Protein AF-A0A941F4S9-F1 (afdb_monomer)

Sequence (125 aa):
MKNLRSVFLLGVLAVVMSLTSCSKDEVTPQGPQVVVPEGTQEVAIGDSKELMFKINVPGGFASATIETAGGEFAVPANLEQGAVSGEITGMFVAGDEVGPGAVTLTVIDANGKSAMGTHSLEIIE

pLDDT: mean 85.1, std 18.35, range [36.09, 98.12]

Solvent-accessible surface area (backbone atoms only — not comparable to full-atom values): 7369 Å² total; per-residue (Å²): 140,89,83,90,83,92,82,80,94,81,88,81,89,77,82,86,76,76,73,82,78,75,70,72,92,66,84,68,77,63,59,35,44,50,44,53,62,84,74,75,47,80,40,35,54,74,34,72,44,81,46,57,34,43,37,43,17,76,55,12,31,57,51,74,49,79,48,63,39,51,37,50,72,49,71,87,45,70,74,57,80,54,38,43,58,53,59,41,40,29,42,36,34,38,31,95,56,71,42,73,24,36,44,34,43,37,40,30,22,66,80,73,36,66,26,65,28,69,37,52,32,39,29,38,123

Structure (mmCIF, N/CA/C/O backbone):
data_AF-A0A941F4S9-F1
#
_entry.id   AF-A0A941F4S9-F1
#
loop_
_atom_site.group_PDB
_atom_site.id
_atom_site.type_symbol
_atom_site.label_atom_id
_atom_site.label_alt_id
_atom_site.label_comp_id
_atom_site.label_asym_id
_atom_site.label_entity_id
_atom_site.label_seq_id
_atom_site.pdbx_PDB_ins_code
_atom_site.Cartn_x
_atom_site.Cartn_y
_atom_site.Cartn_z
_atom_site.occupancy
_atom_site.B_iso_or_equiv
_atom_site.auth_seq_id
_atom_site.auth_comp_id
_atom_site.auth_asym_id
_atom_site.auth_atom_id
_atom_site.pdbx_PDB_model_num
ATOM 1 N N . MET A 1 1 ? -70.225 56.464 -5.882 1.00 36.09 1 MET A N 1
ATOM 2 C CA . MET A 1 1 ? -70.306 57.240 -4.620 1.00 36.09 1 MET A CA 1
ATOM 3 C C . MET A 1 1 ? -70.296 56.204 -3.492 1.00 36.09 1 MET A C 1
ATOM 5 O O . MET A 1 1 ? -71.147 55.338 -3.547 1.00 36.09 1 MET A O 1
ATOM 9 N N . LYS A 1 2 ? -69.301 56.081 -2.598 1.00 43.56 2 LYS A N 1
ATOM 10 C CA . LYS A 1 2 ? -68.791 57.159 -1.732 1.00 43.56 2 LYS A CA 1
ATOM 11 C C . LYS A 1 2 ? -68.593 56.812 -0.248 1.00 43.56 2 LYS A C 1
ATOM 13 O O . LYS A 1 2 ? -68.767 57.756 0.506 1.00 43.56 2 LYS A O 1
ATOM 18 N N . ASN A 1 3 ? -68.294 55.584 0.220 1.00 41.34 3 ASN A N 1
ATOM 19 C CA . ASN A 1 3 ? -68.097 55.328 1.672 1.00 41.34 3 ASN A CA 1
ATOM 20 C C . ASN A 1 3 ? -67.682 53.862 1.960 1.00 41.34 3 ASN A C 1
ATOM 22 O O . ASN A 1 3 ? -68.520 52.974 1.933 1.00 41.34 3 ASN A O 1
ATOM 26 N N . LEU A 1 4 ? -66.390 53.515 2.026 1.00 51.16 4 LEU A N 1
ATOM 27 C CA . LEU A 1 4 ? -65.442 53.661 3.152 1.00 51.16 4 LEU A CA 1
ATOM 28 C C . LEU A 1 4 ? -65.779 52.778 4.367 1.00 51.16 4 LEU A C 1
ATOM 30 O O . LEU A 1 4 ? -66.672 53.123 5.134 1.00 51.16 4 LEU A O 1
ATOM 34 N N . ARG A 1 5 ? -64.964 51.735 4.601 1.00 45.16 5 ARG A N 1
ATOM 35 C CA . ARG A 1 5 ? -64.454 51.367 5.936 1.00 45.16 5 ARG A CA 1
ATOM 36 C C . ARG A 1 5 ? -63.317 50.339 5.848 1.00 45.16 5 ARG A C 1
ATOM 38 O O . ARG A 1 5 ? -63.463 49.272 5.271 1.00 45.16 5 ARG A O 1
ATOM 45 N N . SER A 1 6 ? -62.179 50.745 6.402 1.00 48.00 6 SER A N 1
ATOM 46 C CA . SER A 1 6 ? -60.931 50.004 6.585 1.00 48.00 6 SER A CA 1
ATOM 47 C C . SER A 1 6 ? -61.104 48.852 7.582 1.00 48.00 6 SER A C 1
ATOM 49 O O . SER A 1 6 ? -61.630 49.096 8.666 1.00 48.00 6 SER A O 1
ATOM 51 N N . VAL A 1 7 ? -60.635 47.645 7.242 1.00 56.56 7 VAL A N 1
ATOM 52 C CA . VAL A 1 7 ? -60.311 46.553 8.186 1.00 56.56 7 VAL A CA 1
ATOM 53 C C . VAL A 1 7 ? -59.111 45.801 7.588 1.00 56.56 7 VAL A C 1
ATOM 55 O O . VAL A 1 7 ? -59.240 45.128 6.574 1.00 56.56 7 VAL A O 1
ATOM 58 N N . PHE A 1 8 ? -57.893 46.206 7.938 1.00 47.16 8 PHE A N 1
ATOM 59 C CA . PHE A 1 8 ? -57.050 45.616 8.987 1.00 47.16 8 PHE A CA 1
ATOM 60 C C . PHE A 1 8 ? -56.373 44.302 8.557 1.00 47.16 8 PHE A C 1
ATOM 62 O O . PHE A 1 8 ? -56.901 43.206 8.715 1.00 47.16 8 PHE A O 1
ATOM 69 N N . LEU A 1 9 ? -55.162 44.476 8.015 1.00 53.09 9 LEU A N 1
ATOM 70 C CA . LEU A 1 9 ? -54.073 43.501 7.965 1.00 53.09 9 LEU A CA 1
ATOM 71 C C . LEU A 1 9 ? -53.853 42.924 9.380 1.00 53.09 9 LEU A C 1
ATOM 73 O O . LEU A 1 9 ? -53.407 43.665 10.256 1.00 53.09 9 LEU A O 1
ATOM 77 N N . LEU A 1 10 ? -54.138 41.637 9.620 1.00 46.38 10 LEU A N 1
ATOM 78 C CA . LEU A 1 10 ? -53.614 40.921 10.791 1.00 46.38 10 LEU A CA 1
ATOM 79 C C . LEU A 1 10 ? -53.740 39.394 10.674 1.00 46.38 10 LEU A C 1
ATOM 81 O O . LEU A 1 10 ? -54.825 38.871 10.439 1.00 46.38 10 LEU A O 1
ATOM 85 N N . GLY A 1 11 ? -52.633 38.706 10.967 1.00 50.41 11 GLY A N 1
ATOM 86 C CA . GLY A 1 11 ? -52.579 37.287 11.328 1.00 50.41 11 GLY A CA 1
ATOM 87 C C . GLY A 1 11 ? -51.698 36.471 10.374 1.00 50.41 11 GLY A C 1
ATOM 88 O O . GLY A 1 11 ? -51.949 36.463 9.183 1.00 50.41 11 GLY A O 1
ATOM 89 N N . VAL A 1 12 ? -50.658 35.747 10.786 1.00 51.59 12 VAL A N 1
ATOM 90 C CA . VAL A 1 12 ? -50.276 35.276 12.118 1.00 51.59 12 VAL A CA 1
ATOM 91 C C . VAL A 1 12 ? -48.768 34.981 12.123 1.00 51.59 12 VAL A C 1
ATOM 93 O O . VAL A 1 12 ? -48.206 34.427 11.185 1.00 51.59 12 VAL A O 1
ATOM 96 N N . LEU A 1 13 ? -48.158 35.387 13.230 1.00 54.06 13 LEU A N 1
ATOM 97 C CA . LEU A 1 13 ? -46.839 35.075 13.766 1.00 54.06 13 LEU A CA 1
ATOM 98 C C . LEU A 1 13 ? -46.612 33.562 13.949 1.00 54.06 13 LEU A C 1
ATOM 100 O O . LEU A 1 13 ? -47.415 32.928 14.625 1.00 54.06 13 LEU A O 1
ATOM 104 N N . ALA A 1 14 ? -45.480 33.015 13.489 1.00 54.53 14 ALA A N 1
ATOM 105 C CA . ALA A 1 14 ? -44.905 31.793 14.070 1.00 54.53 14 ALA A CA 1
ATOM 106 C C . ALA A 1 14 ? -43.409 31.626 13.733 1.00 54.53 14 ALA A C 1
ATOM 108 O O . ALA A 1 14 ? -43.033 31.074 12.707 1.00 54.53 14 ALA A O 1
ATOM 109 N N . VAL A 1 15 ? -42.574 32.140 14.639 1.00 59.34 15 VAL A N 1
ATOM 110 C CA . VAL A 1 15 ? -41.400 31.460 15.214 1.00 59.34 15 VAL A CA 1
ATOM 111 C C . VAL A 1 15 ? -40.515 30.668 14.236 1.00 59.34 15 VAL A C 1
ATOM 113 O O . VAL A 1 15 ? -40.664 29.462 14.061 1.00 59.34 15 VAL A O 1
ATOM 116 N N . VAL A 1 16 ? -39.482 31.330 13.710 1.00 57.16 16 VAL A N 1
ATOM 117 C CA . VAL A 1 16 ? -38.282 30.642 13.216 1.00 57.16 16 VAL A CA 1
ATOM 118 C C . VAL A 1 16 ? -37.415 30.324 14.435 1.00 57.16 16 VAL A C 1
ATOM 120 O O . VAL A 1 16 ? -36.523 31.080 14.806 1.00 57.16 16 VAL A O 1
ATOM 123 N N . MET A 1 17 ? -37.719 29.212 15.108 1.00 58.72 17 MET A N 1
ATOM 124 C CA . MET A 1 17 ? -36.742 28.518 15.946 1.00 58.72 17 MET A CA 1
ATOM 125 C C . MET A 1 17 ? -35.759 27.846 14.991 1.00 58.72 17 MET A C 1
ATOM 127 O O . MET A 1 17 ? -35.928 26.693 14.602 1.00 58.72 17 MET A O 1
ATOM 131 N N . SER A 1 18 ? -34.735 28.587 14.574 1.00 52.28 18 SER A N 1
ATOM 132 C CA . SER A 1 18 ? -33.517 27.979 14.058 1.00 52.28 18 SER A CA 1
ATOM 133 C C . SER A 1 18 ? -32.891 27.205 15.212 1.00 52.28 18 SER A C 1
ATOM 135 O O . SER A 1 18 ? -32.218 27.772 16.073 1.00 52.28 18 SER A O 1
ATOM 137 N N . LEU A 1 19 ? -33.213 25.913 15.255 1.00 49.50 19 LEU A N 1
ATOM 138 C CA . LEU A 1 19 ? -32.568 24.906 16.077 1.00 49.50 19 LEU A CA 1
ATOM 139 C C . LEU A 1 19 ? -31.059 25.077 15.911 1.00 49.50 19 LEU A C 1
ATOM 141 O O . LEU A 1 19 ? -30.501 24.822 14.844 1.00 49.50 19 LEU A O 1
ATOM 145 N N . THR A 1 20 ? -30.405 25.530 16.974 1.00 58.12 20 THR A N 1
ATOM 146 C CA . THR A 1 20 ? -28.965 25.409 17.161 1.00 58.12 20 THR A CA 1
ATOM 147 C C . THR A 1 20 ? -28.629 23.922 17.219 1.00 58.12 20 THR A C 1
ATOM 149 O O . THR A 1 20 ? -28.514 23.338 18.292 1.00 58.12 20 THR A O 1
ATOM 152 N N . SER A 1 21 ? -28.512 23.294 16.052 1.00 51.06 21 SER A N 1
ATOM 153 C CA . SER A 1 21 ? -27.902 21.981 15.880 1.00 51.06 21 SER A CA 1
ATOM 154 C C . SER A 1 21 ? -26.400 22.163 15.668 1.00 51.06 21 SER A C 1
ATOM 156 O O . SER A 1 21 ? -25.851 21.752 14.653 1.00 51.06 21 SER A O 1
ATOM 158 N N . CYS A 1 22 ? -25.729 22.793 16.633 1.00 59.19 22 CYS A N 1
ATOM 159 C CA . CYS A 1 22 ? -24.346 22.424 16.906 1.00 59.19 22 CYS A CA 1
ATOM 160 C C . CYS A 1 22 ? -24.444 21.257 17.877 1.00 59.19 22 CYS A C 1
ATOM 162 O O . CYS A 1 22 ? -24.534 21.436 19.094 1.00 59.19 22 CYS A O 1
ATOM 164 N N . SER A 1 23 ? -24.572 20.064 17.297 1.00 55.81 23 SER A N 1
ATOM 165 C CA . SER A 1 23 ? -24.472 18.818 18.035 1.00 55.81 23 SER A CA 1
ATOM 166 C C . SER A 1 23 ? -23.164 18.839 18.809 1.00 55.81 23 SER A C 1
ATOM 168 O O . SER A 1 23 ? -22.136 19.284 18.301 1.00 55.81 23 SER A O 1
ATOM 170 N N . LYS A 1 24 ? -23.285 18.439 20.072 1.00 51.47 24 LYS A N 1
ATOM 171 C CA . LYS A 1 24 ? -22.228 18.314 21.069 1.00 51.47 24 LYS A CA 1
ATOM 172 C C . LYS A 1 24 ? -20.941 17.795 20.432 1.00 51.47 24 LYS A C 1
ATOM 174 O O . LYS A 1 24 ? -21.024 16.932 19.569 1.00 51.47 24 LYS A O 1
ATOM 179 N N . ASP A 1 25 ? -19.797 18.292 20.895 1.00 55.03 25 ASP A N 1
ATOM 180 C CA . ASP A 1 25 ? -18.475 17.746 20.589 1.00 55.03 25 ASP A CA 1
ATOM 181 C C . ASP A 1 25 ? -18.430 16.259 20.965 1.00 55.03 25 ASP A C 1
ATOM 183 O O . ASP A 1 25 ? -18.063 15.869 22.075 1.00 55.03 25 ASP A O 1
ATOM 187 N N . GLU A 1 26 ? -18.889 15.409 20.054 1.00 59.38 26 GLU A N 1
ATOM 188 C CA . GLU A 1 26 ? -18.729 13.977 20.152 1.00 59.38 26 GLU A CA 1
ATOM 189 C C . GLU A 1 26 ? -17.256 13.730 19.863 1.00 59.38 26 GLU A C 1
ATOM 191 O O . GLU A 1 26 ? -16.745 14.096 18.801 1.00 59.38 26 GLU A O 1
ATOM 196 N N . VAL A 1 27 ? -16.553 13.143 20.828 1.00 57.56 27 VAL A N 1
ATOM 197 C CA . VAL A 1 27 ? -15.224 12.576 20.607 1.00 57.56 27 VAL A CA 1
ATOM 198 C C . VAL A 1 27 ? -15.369 11.461 19.578 1.00 57.56 27 VAL A C 1
ATOM 200 O O . VAL A 1 27 ? -15.534 10.290 19.909 1.00 57.56 27 VAL A O 1
ATOM 203 N N . THR A 1 28 ? -15.386 11.836 18.300 1.00 64.94 28 THR A N 1
ATOM 204 C CA . THR A 1 28 ? -15.389 10.865 17.219 1.00 64.94 28 THR A CA 1
ATOM 205 C C . THR A 1 28 ? -14.095 10.060 17.349 1.00 64.94 28 THR A C 1
ATOM 207 O O . THR A 1 28 ? -13.025 10.659 17.492 1.00 64.94 28 THR A O 1
ATOM 210 N N . PRO A 1 29 ? -14.158 8.714 17.345 1.00 70.56 29 PRO A N 1
ATOM 211 C CA . PRO A 1 29 ? -12.957 7.895 17.471 1.00 70.56 29 PRO A CA 1
ATOM 212 C C . PRO A 1 29 ? -11.941 8.312 16.406 1.00 70.56 29 PRO A C 1
ATOM 214 O O . PRO A 1 29 ? -12.332 8.555 15.264 1.00 70.56 29 PRO A O 1
ATOM 217 N N . GLN A 1 30 ? -10.661 8.431 16.737 1.00 88.12 30 GLN A N 1
ATOM 218 C CA . GLN A 1 30 ? -9.662 8.777 15.727 1.00 88.12 30 GLN A CA 1
ATOM 219 C C . GLN A 1 30 ? -9.660 7.709 14.619 1.00 88.12 30 GLN A C 1
ATOM 221 O O . GLN A 1 30 ? -9.646 6.516 14.914 1.00 88.12 30 GLN A O 1
ATOM 226 N N . GLY A 1 31 ? -9.737 8.142 13.357 1.00 92.81 31 GLY A N 1
ATOM 227 C CA . GLY A 1 31 ? -9.671 7.237 12.208 1.00 92.81 31 GLY A CA 1
ATOM 228 C C . GLY A 1 31 ? -8.263 6.671 11.993 1.00 92.81 31 GLY A C 1
ATOM 229 O O . GLY A 1 31 ? -7.320 7.087 12.676 1.00 92.81 31 GLY A O 1
ATOM 230 N N . PRO A 1 32 ? -8.106 5.741 11.041 1.00 97.06 32 PRO A N 1
ATOM 231 C CA . PRO A 1 32 ? -6.801 5.196 10.702 1.00 97.06 32 PRO A CA 1
ATOM 232 C C . PRO A 1 32 ? -5.849 6.268 10.153 1.00 97.06 32 PRO A C 1
ATOM 234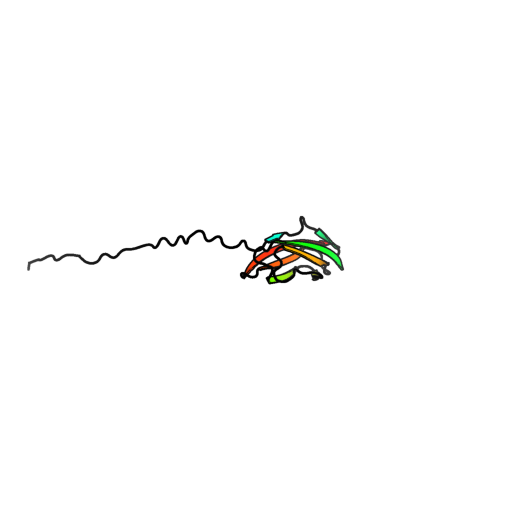 O O . PRO A 1 32 ? -6.255 7.347 9.723 1.00 97.06 32 PRO A O 1
ATOM 237 N N . GLN A 1 33 ? -4.562 5.950 10.163 1.00 97.44 33 GLN A N 1
ATOM 238 C CA . GLN A 1 33 ? -3.476 6.732 9.592 1.00 97.44 33 GLN A CA 1
ATOM 239 C C . GLN A 1 33 ? -2.509 5.784 8.890 1.00 97.44 33 GLN A C 1
ATOM 241 O O . GLN A 1 33 ? -2.157 4.733 9.432 1.00 97.44 33 GLN A O 1
ATOM 246 N N . VAL A 1 34 ? -2.075 6.184 7.698 1.00 97.38 34 VAL A N 1
ATOM 247 C CA . VAL A 1 34 ? -1.081 5.475 6.892 1.00 97.38 34 VAL A CA 1
ATOM 248 C C . VAL A 1 34 ? 0.119 6.397 6.738 1.00 97.38 34 VAL A C 1
ATOM 250 O O . VAL A 1 34 ? -0.004 7.490 6.190 1.00 97.38 34 VAL A O 1
ATOM 253 N N . VAL A 1 35 ? 1.273 5.967 7.233 1.00 97.19 35 VAL A N 1
ATOM 254 C CA . VAL A 1 35 ? 2.549 6.653 7.028 1.00 97.19 35 VAL A CA 1
ATOM 255 C C . VAL A 1 35 ? 3.306 5.899 5.944 1.00 97.19 35 VAL A C 1
ATOM 257 O O . VAL A 1 35 ? 3.613 4.714 6.099 1.00 97.19 35 VAL A O 1
ATOM 260 N N . VAL A 1 36 ? 3.564 6.590 4.839 1.00 95.50 36 VAL A N 1
ATOM 261 C CA . VAL A 1 36 ? 4.299 6.066 3.683 1.00 95.50 36 VAL A CA 1
ATOM 262 C C . VAL A 1 36 ? 5.814 6.196 3.900 1.00 95.50 36 VAL A C 1
ATOM 264 O O . VAL A 1 36 ? 6.230 7.022 4.719 1.00 95.50 36 VAL A O 1
ATOM 267 N N . PRO A 1 37 ? 6.649 5.410 3.196 1.00 92.50 37 PRO A N 1
ATOM 268 C CA . PRO A 1 37 ? 8.092 5.629 3.189 1.00 92.50 37 PRO A CA 1
ATOM 269 C C . PRO A 1 37 ? 8.452 7.062 2.763 1.00 92.50 37 PRO A C 1
ATOM 271 O O . PRO A 1 37 ? 7.747 7.690 1.976 1.00 92.50 37 PRO A O 1
ATOM 274 N N . GLU A 1 38 ? 9.560 7.593 3.275 1.00 89.44 38 GLU A N 1
ATOM 275 C CA . GLU A 1 38 ? 10.016 8.932 2.894 1.00 89.44 38 GLU A CA 1
ATOM 276 C C . GLU A 1 38 ? 10.762 8.925 1.553 1.00 89.44 38 GLU A C 1
ATOM 278 O O . GLU A 1 38 ? 11.485 7.983 1.223 1.00 89.44 38 GLU A O 1
ATOM 283 N N . GLY A 1 39 ? 10.630 10.029 0.814 1.00 89.06 39 GLY A N 1
ATOM 284 C CA . GLY A 1 39 ? 11.343 10.266 -0.440 1.00 89.06 39 GLY A CA 1
ATOM 285 C C . GLY A 1 39 ? 10.771 9.516 -1.644 1.00 89.06 39 GLY A C 1
ATOM 286 O O . GLY A 1 39 ? 9.841 8.726 -1.536 1.00 89.06 39 GLY A O 1
ATOM 287 N N . THR A 1 40 ? 11.341 9.779 -2.815 1.00 88.69 40 THR A N 1
ATOM 288 C CA . THR A 1 40 ? 11.051 9.022 -4.039 1.00 88.69 40 THR A CA 1
ATOM 289 C C . THR A 1 40 ? 12.169 8.013 -4.240 1.00 88.69 40 THR A C 1
ATOM 291 O O . THR A 1 40 ? 13.342 8.346 -4.073 1.00 88.69 40 THR A O 1
ATOM 294 N N . GLN A 1 41 ? 11.804 6.770 -4.546 1.00 91.25 41 GLN A N 1
ATOM 295 C CA . GLN A 1 41 ? 12.762 5.687 -4.739 1.00 91.25 41 GLN A CA 1
ATOM 296 C C . GLN A 1 41 ? 12.839 5.310 -6.211 1.00 91.25 41 GLN A C 1
ATOM 298 O O . GLN A 1 41 ? 11.809 5.174 -6.866 1.00 91.25 41 GLN A O 1
ATOM 303 N N . GLU A 1 42 ? 14.057 5.092 -6.689 1.00 96.06 42 GLU A N 1
ATOM 304 C CA . GLU A 1 42 ? 14.308 4.561 -8.024 1.00 96.06 42 GLU A CA 1
ATOM 305 C C . GLU A 1 42 ? 14.339 3.027 -7.998 1.00 96.06 42 GLU A C 1
ATOM 307 O O . GLU A 1 42 ? 14.872 2.399 -7.063 1.00 96.06 42 GLU A O 1
ATOM 312 N N . VAL A 1 43 ? 13.763 2.423 -9.032 1.00 97.19 43 VAL A N 1
ATOM 313 C CA . VAL A 1 43 ? 13.754 0.979 -9.275 1.00 97.19 43 VAL A CA 1
ATOM 314 C C . VAL A 1 43 ? 13.993 0.725 -10.763 1.00 97.19 43 VAL A C 1
ATOM 316 O O . VAL A 1 43 ? 13.340 1.334 -11.603 1.00 97.19 43 VAL A O 1
ATOM 319 N N . ALA A 1 44 ? 14.961 -0.126 -11.094 1.00 97.75 44 ALA A N 1
ATOM 320 C CA . ALA A 1 44 ? 15.233 -0.473 -12.486 1.00 97.75 44 ALA A CA 1
ATOM 321 C C . ALA A 1 44 ? 14.154 -1.418 -13.036 1.00 97.75 44 ALA A C 1
ATOM 323 O O . ALA A 1 44 ? 13.490 -2.125 -12.271 1.00 97.75 44 ALA A O 1
ATOM 324 N N . ILE A 1 45 ? 13.981 -1.449 -14.356 1.00 97.25 45 ILE A N 1
ATOM 325 C CA . ILE A 1 45 ? 13.081 -2.397 -15.025 1.00 97.25 45 ILE A CA 1
ATOM 326 C C . ILE A 1 45 ? 13.416 -3.839 -14.610 1.00 97.25 45 ILE A C 1
ATOM 328 O O . ILE A 1 45 ? 14.571 -4.263 -14.632 1.00 97.25 45 ILE A O 1
ATOM 332 N N . GLY A 1 46 ? 12.388 -4.604 -14.230 1.00 91.69 46 GLY A N 1
ATOM 333 C CA . GLY A 1 46 ? 12.522 -5.996 -13.789 1.00 91.69 46 GLY A CA 1
ATOM 334 C C . GLY A 1 46 ? 13.095 -6.185 -12.378 1.00 91.69 46 GLY A C 1
ATOM 335 O O . GLY A 1 46 ? 13.059 -7.305 -11.860 1.00 91.69 46 GLY A O 1
ATOM 336 N N . ASP A 1 47 ? 13.569 -5.117 -11.731 1.00 96.81 47 ASP A N 1
ATOM 337 C CA . ASP A 1 47 ? 14.003 -5.142 -10.337 1.00 96.81 47 ASP A CA 1
ATOM 338 C C . ASP A 1 47 ? 12.826 -4.953 -9.372 1.00 96.81 47 ASP A C 1
ATOM 340 O O . ASP A 1 47 ? 11.695 -4.610 -9.737 1.00 96.81 47 ASP A O 1
ATOM 344 N N . SER A 1 48 ? 13.107 -5.186 -8.087 1.00 95.50 48 SER A N 1
ATOM 345 C CA . SER A 1 48 ? 12.130 -5.019 -7.018 1.00 95.50 48 SER A CA 1
ATOM 346 C C . SER A 1 48 ? 12.620 -4.115 -5.894 1.00 95.50 48 SER A C 1
ATOM 348 O O . SER A 1 48 ? 13.818 -3.996 -5.623 1.00 95.50 48 SER A O 1
ATOM 350 N N . LYS A 1 49 ? 11.670 -3.472 -5.215 1.00 95.50 49 LYS A N 1
ATOM 351 C CA . LYS A 1 49 ? 11.906 -2.638 -4.039 1.00 95.50 49 LYS A CA 1
ATOM 352 C C . LYS A 1 49 ? 10.953 -3.019 -2.918 1.00 95.50 49 LYS A C 1
ATOM 354 O O . LYS A 1 49 ? 9.746 -3.106 -3.127 1.00 95.50 49 LYS A O 1
ATOM 359 N N . GLU A 1 50 ? 11.498 -3.208 -1.723 1.00 94.25 50 GLU A N 1
ATOM 360 C CA . GLU A 1 50 ? 10.682 -3.369 -0.524 1.00 94.25 50 GLU A CA 1
ATOM 361 C C . GLU A 1 50 ? 10.120 -2.011 -0.090 1.00 94.25 50 GLU A C 1
ATOM 363 O O . GLU A 1 50 ? 10.860 -1.034 0.049 1.00 94.25 50 GLU A O 1
ATOM 368 N N . LEU A 1 51 ? 8.810 -1.952 0.133 1.00 94.50 51 LEU A N 1
ATOM 369 C CA . LEU A 1 51 ? 8.122 -0.797 0.698 1.00 94.50 51 LEU A CA 1
ATOM 370 C C . LEU A 1 51 ? 7.464 -1.195 2.015 1.00 94.50 51 LEU A C 1
ATOM 372 O O . LEU A 1 51 ? 6.857 -2.260 2.124 1.00 94.50 51 LEU A O 1
ATOM 376 N N . MET A 1 52 ? 7.549 -0.298 2.994 1.00 94.31 52 MET A N 1
ATOM 377 C CA . MET A 1 52 ? 6.989 -0.475 4.329 1.00 94.31 52 MET A CA 1
ATOM 378 C C . MET A 1 52 ? 6.048 0.681 4.654 1.00 94.31 52 MET A C 1
ATOM 380 O O . MET A 1 52 ? 6.463 1.838 4.713 1.00 94.31 52 MET A O 1
ATOM 384 N N . PHE A 1 53 ? 4.789 0.359 4.921 1.00 95.62 53 PHE A N 1
ATOM 385 C CA . PHE A 1 53 ? 3.775 1.315 5.346 1.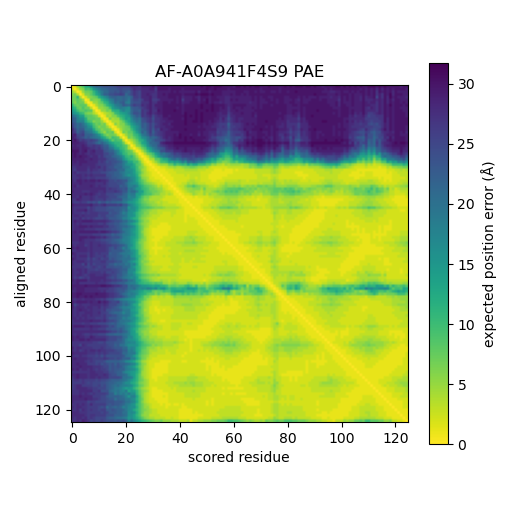00 95.62 53 PHE A CA 1
ATOM 386 C C . PHE A 1 53 ? 3.487 1.118 6.829 1.00 95.62 53 PHE A C 1
ATOM 388 O O . PHE A 1 53 ? 3.103 0.025 7.247 1.00 95.62 53 PHE A O 1
ATOM 395 N N . LYS A 1 54 ? 3.633 2.176 7.630 1.00 96.44 54 LYS A N 1
ATOM 396 C CA . LYS A 1 54 ? 3.293 2.128 9.058 1.00 96.44 54 LYS A CA 1
ATOM 397 C C . LYS A 1 54 ? 1.846 2.535 9.252 1.00 96.44 54 LYS A C 1
ATOM 399 O O . LYS A 1 54 ? 1.428 3.600 8.797 1.00 96.44 54 LYS A O 1
ATOM 404 N N . ILE A 1 55 ? 1.091 1.695 9.946 1.00 97.00 55 ILE A N 1
ATOM 405 C CA . ILE A 1 55 ? -0.348 1.845 10.121 1.00 97.00 55 ILE A CA 1
ATOM 406 C C . ILE A 1 55 ? -0.648 2.087 11.594 1.00 97.00 55 ILE A C 1
ATOM 408 O O . ILE A 1 55 ? -0.232 1.321 12.464 1.00 97.00 55 ILE A O 1
ATOM 412 N N . ASN A 1 56 ? -1.407 3.143 11.872 1.00 97.00 56 ASN A N 1
ATOM 413 C CA . ASN A 1 56 ? -2.041 3.364 13.165 1.00 97.00 56 ASN A CA 1
ATOM 414 C C . ASN A 1 56 ? -3.551 3.374 12.948 1.00 97.00 56 ASN A C 1
ATOM 416 O O . ASN A 1 56 ? -4.063 4.196 12.197 1.00 97.00 56 ASN A O 1
ATOM 420 N N . VAL A 1 57 ? -4.269 2.454 13.574 1.00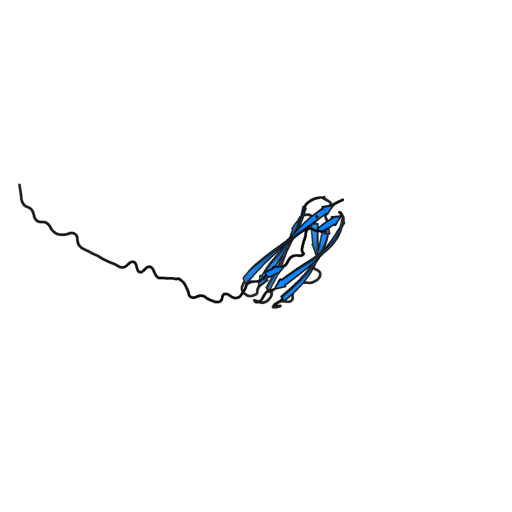 96.56 57 VAL A N 1
ATOM 421 C CA . VAL A 1 57 ? -5.704 2.254 13.374 1.00 96.56 57 VAL A CA 1
ATOM 422 C C . VAL A 1 57 ? -6.376 2.041 14.733 1.00 96.56 57 VAL A C 1
ATOM 424 O O . VAL A 1 57 ? -6.708 0.920 15.107 1.00 96.56 57 VAL A O 1
ATOM 427 N N . PRO A 1 58 ? -6.605 3.120 15.508 1.00 95.31 58 PRO A N 1
ATOM 428 C CA . PRO A 1 58 ? -7.142 3.017 16.868 1.00 95.31 58 PRO A CA 1
ATOM 429 C C . PRO A 1 58 ? -8.490 2.286 16.953 1.00 95.31 58 PRO A C 1
ATOM 431 O O . PRO A 1 58 ? -8.802 1.682 17.976 1.00 95.31 58 PRO A O 1
ATOM 434 N N . GLY A 1 59 ? -9.278 2.322 15.872 1.00 94.00 59 GLY A N 1
ATOM 435 C CA . GLY A 1 59 ? -10.540 1.597 15.733 1.00 94.00 59 GLY A CA 1
ATOM 436 C C . GLY A 1 59 ? -10.417 0.090 15.472 1.00 94.00 59 GLY A C 1
ATOM 437 O O . GLY A 1 59 ? -11.446 -0.571 15.381 1.00 94.00 59 GLY A O 1
ATOM 438 N N . GLY A 1 60 ? -9.200 -0.449 15.349 1.00 95.81 60 GLY A N 1
ATOM 439 C CA . GLY A 1 60 ? -8.922 -1.836 14.974 1.00 95.81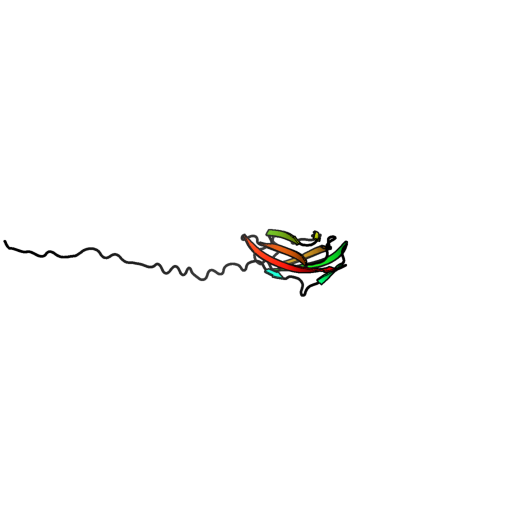 60 GLY A CA 1
ATOM 440 C C . GLY A 1 60 ? -8.979 -2.059 13.459 1.00 95.81 60 GLY A C 1
ATOM 441 O O . GLY A 1 60 ? -9.902 -1.607 12.786 1.00 95.81 60 GLY A O 1
ATOM 442 N N . PHE A 1 61 ? -7.983 -2.751 12.911 1.00 96.62 61 PHE A N 1
ATOM 443 C CA . PHE A 1 61 ? -7.856 -3.033 11.483 1.00 96.62 61 PHE A CA 1
ATOM 444 C C . PHE A 1 61 ? -9.034 -3.867 10.963 1.00 96.62 61 PHE A C 1
ATOM 446 O O . PHE A 1 61 ? -9.345 -4.921 11.526 1.00 96.62 61 PHE A O 1
ATOM 453 N N . ALA A 1 62 ? -9.677 -3.414 9.881 1.00 96.19 62 ALA A N 1
ATOM 454 C CA . ALA A 1 62 ? -10.721 -4.177 9.205 1.00 96.19 62 ALA A CA 1
ATOM 455 C C . ALA A 1 62 ? -10.267 -4.770 7.875 1.00 96.19 62 ALA A C 1
ATOM 457 O O . ALA A 1 62 ? -10.473 -5.956 7.634 1.00 96.19 62 ALA A O 1
ATOM 458 N N . SER A 1 63 ? -9.692 -3.943 7.003 1.00 95.44 63 SER A N 1
ATOM 459 C CA . SER A 1 63 ? -9.192 -4.381 5.701 1.00 95.44 63 SER A CA 1
ATOM 460 C C . SER A 1 63 ? -8.166 -3.404 5.137 1.00 95.44 63 SER A C 1
ATOM 462 O O . SER A 1 63 ? -8.084 -2.247 5.561 1.00 95.44 63 SER A O 1
ATOM 464 N N . ALA A 1 64 ? -7.406 -3.881 4.154 1.00 95.44 64 ALA A N 1
ATOM 465 C CA . ALA A 1 64 ? -6.528 -3.071 3.327 1.00 95.44 64 ALA A CA 1
ATOM 466 C C . ALA A 1 64 ? -6.762 -3.393 1.851 1.00 95.44 64 ALA A C 1
ATOM 468 O O . ALA A 1 64 ? -7.009 -4.546 1.494 1.00 95.44 64 ALA A O 1
ATOM 469 N N . THR A 1 65 ? -6.651 -2.379 1.002 1.00 94.50 65 THR A N 1
ATOM 470 C CA . THR A 1 65 ? -6.648 -2.519 -0.459 1.00 94.50 65 THR A CA 1
ATOM 471 C C . THR A 1 65 ? -5.420 -1.825 -1.022 1.00 94.50 65 THR A C 1
ATOM 473 O O . THR A 1 65 ? -4.972 -0.815 -0.470 1.00 94.50 65 THR A O 1
ATOM 476 N N . ILE A 1 66 ? -4.860 -2.398 -2.087 1.00 95.12 66 ILE A N 1
ATOM 477 C CA . ILE A 1 66 ? -3.671 -1.874 -2.754 1.00 95.12 66 ILE A CA 1
ATOM 478 C C . ILE A 1 66 ? -3.979 -1.631 -4.219 1.00 95.12 66 ILE A C 1
ATOM 480 O O . ILE A 1 66 ? -4.544 -2.490 -4.894 1.00 95.12 66 ILE A O 1
ATOM 484 N N . GLU A 1 67 ? -3.557 -0.466 -4.685 1.00 95.94 67 GLU A N 1
ATOM 485 C CA . GLU A 1 67 ? -3.558 -0.075 -6.086 1.00 95.94 67 GLU A CA 1
ATOM 486 C C . GLU A 1 67 ? -2.131 0.287 -6.491 1.00 95.94 67 GLU A C 1
ATOM 488 O O . GLU A 1 67 ? -1.399 0.918 -5.723 1.00 95.94 67 GLU A O 1
ATOM 493 N N . THR A 1 68 ? -1.724 -0.115 -7.692 1.00 96.94 68 THR A N 1
ATOM 494 C CA . THR A 1 68 ? -0.372 0.126 -8.203 1.00 96.94 68 THR A CA 1
ATOM 495 C C . THR A 1 68 ? -0.398 0.789 -9.570 1.00 96.94 68 THR A C 1
ATOM 497 O O . THR A 1 68 ? -1.353 0.647 -10.334 1.00 96.94 68 THR A O 1
ATOM 500 N N . ALA A 1 69 ? 0.673 1.514 -9.880 1.00 97.12 69 ALA A N 1
ATOM 501 C CA . ALA A 1 69 ? 0.951 2.063 -11.200 1.00 97.12 69 ALA A CA 1
ATOM 502 C C . ALA A 1 69 ? 2.415 1.791 -11.572 1.00 97.12 69 ALA A C 1
ATOM 504 O O . ALA A 1 69 ? 3.280 1.788 -10.694 1.00 97.12 69 ALA A O 1
ATOM 505 N N . GLY A 1 70 ? 2.683 1.545 -12.858 1.00 95.62 70 GLY A N 1
ATOM 506 C CA . GLY A 1 70 ? 4.030 1.261 -13.378 1.00 95.62 70 GLY A CA 1
ATOM 507 C C . GLY A 1 70 ? 4.600 -0.115 -12.997 1.00 95.62 70 GLY A C 1
ATOM 508 O O . GLY A 1 70 ? 5.696 -0.467 -13.412 1.00 95.62 70 GLY A O 1
ATOM 509 N N . GLY A 1 71 ? 3.876 -0.924 -12.224 1.00 95.50 71 GLY A N 1
ATOM 510 C CA . GLY A 1 71 ? 4.346 -2.233 -11.782 1.00 95.50 71 GLY A CA 1
ATOM 511 C C . GLY A 1 71 ? 3.328 -2.967 -10.919 1.00 95.50 71 GLY A C 1
ATOM 512 O O . GLY A 1 71 ? 2.167 -2.557 -10.798 1.00 95.50 71 GLY A O 1
ATOM 513 N N . GLU A 1 72 ? 3.783 -4.045 -10.293 1.00 95.69 72 GLU A N 1
ATOM 514 C CA . GLU A 1 72 ? 2.982 -4.892 -9.409 1.00 95.69 72 GLU A CA 1
ATOM 515 C C . GLU A 1 72 ? 3.485 -4.798 -7.966 1.00 95.69 72 GLU A C 1
ATOM 517 O O . GLU A 1 72 ? 4.677 -4.624 -7.719 1.00 95.69 72 GLU A O 1
ATOM 522 N N . PHE A 1 73 ? 2.583 -4.926 -6.991 1.00 94.38 73 PHE A N 1
ATOM 523 C CA . PHE A 1 73 ? 2.943 -4.946 -5.574 1.00 94.38 73 PHE A CA 1
ATOM 524 C C . PHE A 1 73 ? 2.386 -6.194 -4.905 1.00 94.38 73 PHE A C 1
ATOM 526 O O . PHE A 1 73 ? 1.172 -6.382 -4.812 1.00 94.38 73 PHE A O 1
ATOM 533 N N . ALA A 1 74 ? 3.285 -7.040 -4.412 1.00 90.19 74 ALA A N 1
ATOM 534 C CA . ALA A 1 74 ? 2.928 -8.233 -3.662 1.00 90.19 74 ALA A CA 1
ATOM 535 C C . ALA A 1 74 ? 3.011 -7.954 -2.157 1.00 90.19 74 ALA A C 1
ATOM 537 O O . ALA A 1 74 ? 4.021 -7.443 -1.670 1.00 90.19 74 ALA A O 1
ATOM 538 N N . VA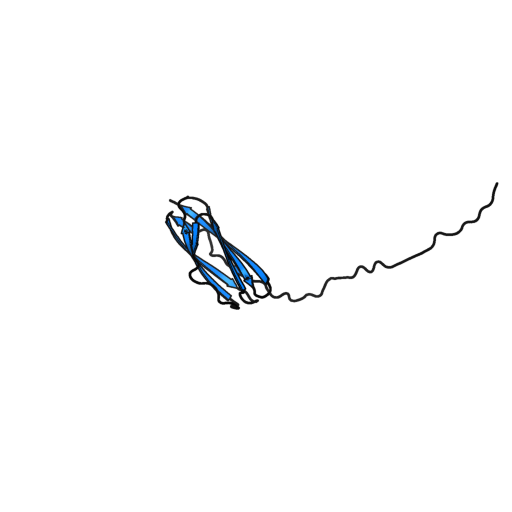L A 1 75 ? 1.967 -8.337 -1.413 1.00 83.12 75 VAL A N 1
ATOM 539 C CA . VAL A 1 75 ? 1.904 -8.203 0.052 1.00 83.12 75 VAL A CA 1
ATOM 540 C C . VAL A 1 75 ? 2.130 -9.567 0.705 1.00 83.12 75 VAL A C 1
ATOM 542 O O . VAL A 1 75 ? 1.184 -10.346 0.828 1.00 83.12 75 VAL A O 1
ATOM 545 N N . PRO A 1 76 ? 3.357 -9.891 1.135 1.00 66.19 76 PRO A N 1
ATOM 546 C C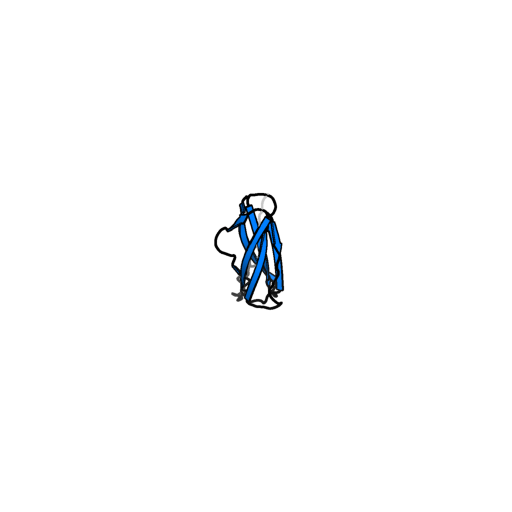A . PRO A 1 76 ? 3.642 -11.122 1.860 1.00 66.19 76 PRO A CA 1
ATOM 547 C C . PRO A 1 76 ? 3.099 -11.108 3.298 1.00 66.19 76 PRO A C 1
ATOM 549 O O . PRO A 1 76 ? 2.868 -12.178 3.856 1.00 66.19 76 PRO A O 1
ATOM 552 N N . ALA A 1 77 ? 2.882 -9.930 3.900 1.00 74.12 77 ALA A N 1
ATOM 553 C CA . ALA A 1 77 ? 2.401 -9.794 5.274 1.00 74.12 77 ALA A CA 1
ATOM 554 C C . ALA A 1 77 ? 1.432 -8.611 5.425 1.00 74.12 77 ALA A C 1
ATOM 556 O O . ALA A 1 77 ? 1.728 -7.490 5.016 1.00 74.12 77 ALA A O 1
ATOM 557 N N . ASN A 1 78 ? 0.273 -8.871 6.033 1.00 85.62 78 ASN A N 1
ATOM 558 C CA . ASN A 1 78 ? -0.767 -7.879 6.306 1.00 85.62 78 ASN A CA 1
ATOM 559 C C . ASN A 1 78 ? -1.041 -7.804 7.818 1.00 85.62 78 ASN A C 1
ATOM 561 O O . ASN A 1 78 ? -0.629 -8.693 8.565 1.00 85.62 78 ASN A O 1
ATOM 565 N N . LEU A 1 79 ? -1.754 -6.768 8.269 1.00 91.62 79 LEU A N 1
ATOM 566 C CA . LEU A 1 79 ? -2.215 -6.683 9.653 1.00 91.62 79 LEU A CA 1
ATOM 567 C C . LEU A 1 79 ? -3.276 -7.753 9.938 1.00 91.62 79 LEU A C 1
ATOM 569 O O . LEU A 1 79 ? -4.128 -8.064 9.103 1.00 91.62 79 LEU A O 1
ATOM 573 N N . GLU A 1 80 ? -3.249 -8.280 11.159 1.00 93.19 80 GLU A N 1
ATOM 574 C CA . GLU A 1 80 ? -4.317 -9.134 11.670 1.00 93.19 80 GLU A CA 1
ATOM 575 C C . GLU A 1 80 ? -5.594 -8.320 11.922 1.00 93.19 80 GLU A C 1
ATOM 577 O O . GLU A 1 80 ? -5.553 -7.138 12.280 1.00 93.19 80 GLU A O 1
ATOM 582 N N . GLN A 1 81 ? -6.753 -8.964 11.774 1.00 94.69 81 GLN A N 1
ATOM 583 C CA . GLN A 1 81 ? -8.048 -8.356 12.073 1.00 94.69 81 GLN A CA 1
ATOM 584 C C . GLN A 1 81 ? -8.069 -7.795 13.506 1.00 94.69 81 GLN A C 1
ATOM 586 O O . GLN A 1 81 ? -7.768 -8.500 14.467 1.00 94.69 81 GLN A O 1
ATOM 591 N N . GLY A 1 82 ? -8.468 -6.533 13.661 1.00 94.25 82 GLY A N 1
ATOM 592 C CA . GLY A 1 82 ? -8.569 -5.863 14.957 1.00 94.25 82 GLY A CA 1
ATOM 593 C C . GLY A 1 82 ? -7.249 -5.324 15.515 1.00 94.25 82 GLY A C 1
ATOM 594 O O . GLY A 1 82 ? -7.282 -4.651 16.545 1.00 94.25 82 GLY A O 1
ATOM 595 N N . ALA A 1 83 ? -6.108 -5.545 14.848 1.00 97.06 83 ALA A N 1
ATOM 596 C CA . ALA A 1 83 ? -4.844 -4.917 15.229 1.00 97.06 83 ALA A CA 1
ATOM 597 C C . ALA A 1 83 ? -4.991 -3.388 15.245 1.00 97.06 83 ALA A C 1
ATOM 599 O O . ALA A 1 83 ? -5.601 -2.823 14.344 1.00 97.06 83 ALA A O 1
ATOM 600 N N . VAL A 1 84 ? -4.453 -2.714 16.265 1.00 96.38 84 VAL A N 1
ATOM 601 C CA . VAL A 1 84 ? -4.580 -1.248 16.419 1.00 96.38 84 VAL A CA 1
ATOM 602 C C . VAL A 1 84 ? -3.406 -0.472 15.828 1.00 96.38 84 VAL A C 1
ATOM 604 O O . VAL A 1 84 ? -3.478 0.740 15.644 1.00 96.38 84 VAL A O 1
ATOM 607 N N . SER A 1 85 ? -2.317 -1.165 15.522 1.00 96.44 85 SER A N 1
ATOM 608 C CA . SER A 1 85 ? -1.150 -0.636 14.831 1.00 96.44 85 SER A CA 1
ATOM 609 C C . SER A 1 85 ? -0.334 -1.786 14.248 1.00 96.44 85 SER A C 1
ATOM 611 O O . SER A 1 85 ? -0.511 -2.944 14.633 1.00 96.44 85 SER A O 1
ATOM 613 N N . GLY A 1 86 ? 0.548 -1.471 13.307 1.00 95.69 86 GLY A N 1
ATOM 614 C CA . GLY A 1 86 ? 1.423 -2.451 12.679 1.00 95.69 86 GLY A CA 1
ATOM 615 C C . GLY A 1 86 ? 2.066 -1.906 11.417 1.00 95.69 86 GLY A C 1
ATOM 616 O O . GLY A 1 86 ? 2.014 -0.706 11.139 1.00 95.69 86 GLY A O 1
ATOM 617 N N . GLU A 1 87 ? 2.659 -2.805 10.646 1.00 95.38 87 GLU A N 1
ATOM 618 C CA . GLU A 1 87 ? 3.319 -2.484 9.388 1.00 95.38 87 GLU A CA 1
ATOM 619 C C . GLU A 1 87 ? 2.770 -3.398 8.292 1.00 95.38 87 GLU A C 1
ATOM 621 O O . GLU A 1 87 ? 2.549 -4.588 8.520 1.00 95.38 87 GLU A O 1
ATOM 626 N N . ILE A 1 88 ? 2.525 -2.829 7.113 1.00 93.44 88 ILE A N 1
ATOM 627 C CA . ILE A 1 88 ? 2.290 -3.590 5.885 1.00 93.44 88 ILE A CA 1
ATOM 628 C C . ILE A 1 88 ? 3.550 -3.441 5.051 1.00 93.44 88 ILE A C 1
ATOM 630 O O . ILE A 1 88 ? 3.868 -2.342 4.591 1.00 93.44 88 ILE A O 1
ATOM 634 N N . THR A 1 89 ? 4.255 -4.550 4.869 1.00 92.56 89 THR A N 1
ATOM 635 C CA . THR A 1 89 ? 5.470 -4.609 4.059 1.00 92.56 89 THR A CA 1
ATOM 636 C C . THR A 1 89 ? 5.183 -5.413 2.807 1.00 92.56 89 THR A C 1
ATOM 638 O O . THR A 1 89 ? 4.498 -6.437 2.862 1.00 92.56 89 THR A O 1
ATOM 641 N N . GLY A 1 90 ? 5.706 -4.958 1.676 1.00 92.62 90 GLY A N 1
ATOM 642 C CA . GLY A 1 90 ? 5.597 -5.687 0.425 1.00 92.62 90 GLY A CA 1
ATOM 643 C C . GLY A 1 90 ? 6.653 -5.310 -0.589 1.00 92.62 90 GLY A C 1
ATOM 644 O O . GLY A 1 90 ? 7.441 -4.390 -0.382 1.00 92.62 90 GLY A O 1
ATOM 645 N N . MET A 1 91 ? 6.666 -6.067 -1.678 1.00 95.31 91 MET A N 1
ATOM 646 C CA . MET A 1 91 ? 7.641 -5.927 -2.749 1.00 95.31 91 MET A CA 1
ATOM 647 C C . MET A 1 91 ? 6.961 -5.319 -3.965 1.00 95.31 91 MET A C 1
ATOM 649 O O . MET A 1 91 ? 6.058 -5.929 -4.538 1.00 95.31 91 MET A O 1
ATOM 653 N N . PHE A 1 92 ? 7.407 -4.126 -4.349 1.00 96.81 92 PHE A N 1
ATOM 654 C CA . PHE A 1 92 ? 7.102 -3.545 -5.648 1.00 96.81 92 PHE A CA 1
ATOM 655 C C . PHE A 1 92 ? 8.040 -4.146 -6.684 1.00 96.81 92 PHE A C 1
ATOM 657 O O . PHE A 1 92 ? 9.247 -4.136 -6.466 1.00 96.81 92 PHE A O 1
ATOM 664 N N . VAL A 1 93 ? 7.504 -4.647 -7.790 1.00 97.12 93 VAL A N 1
ATOM 665 C CA . VAL A 1 93 ? 8.268 -5.099 -8.956 1.00 97.12 93 VAL A CA 1
ATOM 666 C C . VAL A 1 93 ? 7.962 -4.138 -10.094 1.00 97.12 93 VAL A C 1
ATOM 668 O O . VAL A 1 93 ? 6.793 -3.961 -10.451 1.00 97.12 93 VAL A O 1
ATOM 671 N N . ALA A 1 94 ? 8.998 -3.494 -10.629 1.00 97.81 94 ALA A N 1
ATOM 672 C CA . ALA A 1 94 ? 8.839 -2.575 -11.747 1.00 97.81 94 ALA A CA 1
ATOM 673 C C . ALA A 1 94 ? 8.441 -3.331 -13.019 1.00 97.81 94 ALA A C 1
ATOM 675 O O . ALA A 1 94 ? 8.943 -4.426 -13.280 1.00 97.81 94 ALA A O 1
ATOM 676 N N . GLY A 1 95 ? 7.539 -2.737 -13.802 1.00 96.44 95 GLY A N 1
ATOM 677 C CA . GLY A 1 95 ? 7.210 -3.230 -15.134 1.00 96.44 95 GLY A CA 1
ATOM 678 C C . GLY A 1 95 ? 8.317 -2.950 -16.154 1.00 96.44 95 GLY A C 1
ATOM 679 O O . GLY A 1 95 ? 9.427 -2.552 -15.806 1.00 96.44 95 GLY A O 1
ATOM 680 N N . ASP A 1 96 ? 7.982 -3.125 -17.431 1.00 96.69 96 ASP A N 1
ATOM 681 C CA . ASP A 1 96 ? 8.921 -2.985 -18.554 1.00 96.69 96 ASP A CA 1
ATOM 682 C C . ASP A 1 96 ? 9.009 -1.552 -19.122 1.00 96.69 96 ASP A C 1
ATOM 684 O O . ASP A 1 96 ? 9.665 -1.322 -20.139 1.00 96.69 96 ASP A O 1
ATOM 688 N N . GLU A 1 97 ? 8.331 -0.582 -18.501 1.00 96.25 97 GLU A N 1
ATOM 689 C CA . GLU A 1 97 ? 8.267 0.808 -18.961 1.00 96.25 97 GLU A CA 1
ATOM 690 C C . GLU A 1 97 ? 8.896 1.759 -17.936 1.00 96.25 97 GLU A C 1
ATOM 692 O O . GLU A 1 97 ? 8.524 1.757 -16.762 1.00 96.25 97 GLU A O 1
ATOM 697 N N . VAL A 1 98 ? 9.819 2.608 -18.397 1.00 97.56 98 VAL A N 1
ATOM 698 C CA . VAL A 1 98 ? 10.386 3.697 -17.589 1.00 97.56 98 VAL A CA 1
ATOM 699 C C . VAL A 1 98 ? 9.354 4.790 -17.307 1.00 97.56 98 VAL A C 1
ATOM 701 O O . VAL A 1 98 ? 8.469 5.059 -18.124 1.00 97.56 98 VAL A O 1
ATOM 704 N N . GLY A 1 99 ? 9.516 5.478 -16.178 1.00 96.88 99 GLY A N 1
ATOM 705 C CA . GLY A 1 99 ? 8.678 6.600 -15.766 1.00 96.88 99 GLY A CA 1
ATOM 706 C C . GLY A 1 99 ? 7.996 6.383 -14.412 1.00 96.88 99 GLY A C 1
ATOM 707 O O . GLY A 1 99 ? 8.511 5.659 -13.560 1.00 96.88 99 GLY A O 1
ATOM 708 N N . PRO A 1 100 ? 6.841 7.025 -14.163 1.00 96.94 100 PRO A N 1
ATOM 709 C CA . PRO A 1 100 ? 6.274 7.080 -12.824 1.00 96.94 100 PRO A CA 1
ATOM 710 C C . PRO A 1 100 ? 5.716 5.725 -12.372 1.00 96.94 100 PRO A C 1
ATOM 712 O O . PRO A 1 100 ? 4.854 5.135 -13.026 1.00 96.94 100 PRO A O 1
ATOM 715 N N . GLY A 1 101 ? 6.144 5.293 -11.188 1.00 97.25 101 GLY A N 1
ATOM 716 C CA . GLY A 1 101 ? 5.567 4.180 -10.442 1.00 97.25 101 GLY A CA 1
ATOM 717 C C . GLY A 1 101 ? 4.854 4.661 -9.179 1.00 97.25 101 GLY A C 1
ATOM 718 O O . GLY A 1 101 ? 5.177 5.710 -8.617 1.00 97.25 101 GLY A O 1
ATOM 719 N N . ALA A 1 102 ? 3.874 3.901 -8.695 1.00 97.12 102 ALA A N 1
ATOM 720 C CA . ALA A 1 102 ? 3.220 4.211 -7.426 1.00 97.12 102 ALA A CA 1
ATOM 721 C C . ALA A 1 102 ? 2.626 2.976 -6.751 1.00 97.12 102 ALA A C 1
ATOM 723 O O . ALA A 1 102 ? 2.169 2.045 -7.415 1.00 97.12 102 ALA A O 1
ATOM 724 N N . VAL A 1 103 ? 2.565 3.026 -5.420 1.00 97.50 103 VAL A N 1
ATOM 725 C CA . VAL A 1 103 ? 1.791 2.097 -4.591 1.00 97.50 103 VAL A CA 1
ATOM 726 C C . VAL A 1 103 ? 0.900 2.909 -3.665 1.00 97.50 103 VAL A C 1
ATOM 728 O O . VAL A 1 103 ? 1.386 3.673 -2.830 1.00 97.50 103 VAL A O 1
ATOM 731 N N . THR A 1 104 ? -0.409 2.734 -3.807 1.00 97.19 104 THR A N 1
ATOM 732 C CA . THR A 1 104 ? -1.425 3.354 -2.960 1.00 97.19 104 THR A CA 1
ATOM 733 C C . THR A 1 104 ? -2.025 2.300 -2.050 1.00 97.19 104 THR A C 1
ATOM 735 O O . THR A 1 104 ? -2.594 1.314 -2.512 1.00 97.19 104 THR A O 1
ATOM 738 N N . LEU A 1 105 ? -1.918 2.527 -0.746 1.00 96.69 105 LEU A N 1
ATOM 739 C CA . LEU A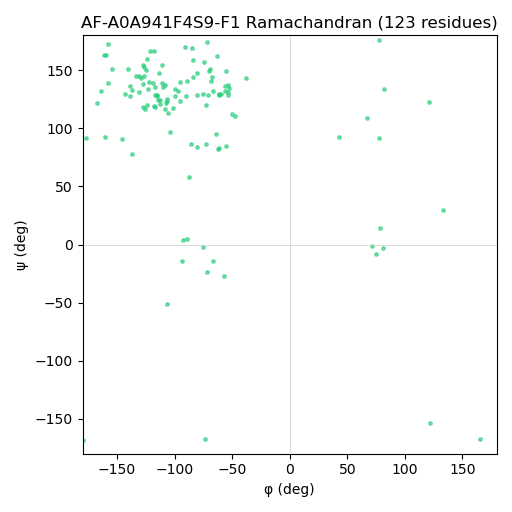 1 105 ? -2.504 1.691 0.288 1.00 96.69 105 LEU A CA 1
ATOM 740 C C . LEU A 1 105 ? -3.699 2.412 0.906 1.00 96.69 105 LEU A C 1
ATOM 742 O O . LEU A 1 105 ? -3.550 3.511 1.440 1.00 96.69 105 LEU A O 1
ATOM 746 N N . THR A 1 106 ? -4.858 1.759 0.905 1.00 97.06 106 THR A N 1
ATOM 747 C CA . THR A 1 106 ? -6.048 2.218 1.630 1.00 97.06 106 THR A CA 1
ATOM 748 C C . THR A 1 106 ? -6.366 1.256 2.762 1.00 97.06 106 THR A C 1
ATOM 750 O O . THR A 1 106 ? -6.563 0.067 2.524 1.00 97.06 106 THR A O 1
ATOM 753 N N . VAL A 1 107 ? -6.453 1.774 3.986 1.00 97.38 107 VAL A N 1
ATOM 754 C CA . VAL A 1 107 ? -6.800 1.027 5.202 1.00 97.38 107 VAL A CA 1
ATOM 755 C C . VAL A 1 107 ? -8.175 1.450 5.693 1.00 97.38 107 VAL A C 1
ATOM 757 O O . VAL A 1 107 ? -8.464 2.643 5.772 1.00 97.38 107 VAL A O 1
ATOM 760 N N . ILE A 1 108 ? -8.997 0.470 6.066 1.00 96.38 108 ILE A N 1
ATOM 761 C CA . ILE A 1 108 ? -10.316 0.662 6.673 1.00 96.38 108 ILE A CA 1
ATOM 762 C C . ILE A 1 108 ? -10.299 0.061 8.083 1.00 96.38 108 ILE A C 1
ATOM 764 O O . ILE A 1 108 ? -9.781 -1.041 8.281 1.00 96.38 108 ILE A O 1
ATOM 768 N N . ASP A 1 109 ? -10.852 0.782 9.057 1.00 96.69 109 ASP A N 1
ATOM 769 C CA . ASP A 1 109 ? -11.007 0.332 10.444 1.00 96.69 109 ASP A CA 1
ATOM 770 C C . ASP A 1 109 ? -12.356 -0.369 10.696 1.00 96.69 109 ASP A C 1
ATOM 772 O O . ASP A 1 109 ? -13.264 -0.346 9.861 1.00 96.69 109 ASP A O 1
ATOM 776 N N . ALA A 1 110 ? -12.516 -0.996 11.863 1.00 95.75 110 ALA A N 1
ATOM 777 C CA . ALA A 1 110 ? -13.738 -1.721 12.223 1.00 95.75 110 ALA A CA 1
ATOM 778 C C . ALA A 1 110 ? -14.975 -0.816 12.395 1.00 95.75 110 ALA A C 1
ATOM 780 O O . ALA A 1 110 ? -16.101 -1.310 12.400 1.00 95.75 110 ALA A O 1
ATOM 781 N N . ASN A 1 111 ? -14.781 0.501 12.502 1.00 94.38 111 ASN A N 1
ATOM 782 C CA . ASN A 1 111 ? -15.848 1.499 12.560 1.00 94.38 111 ASN A CA 1
ATOM 783 C C . ASN A 1 111 ? -16.202 2.054 11.167 1.00 94.38 111 ASN A C 1
ATOM 785 O O . ASN A 1 111 ? -17.023 2.967 11.066 1.00 94.38 111 ASN A O 1
ATOM 789 N N . GLY A 1 112 ? -15.583 1.534 10.101 1.00 94.31 112 GLY A N 1
ATOM 790 C CA . GLY A 1 112 ? -15.795 1.967 8.722 1.00 94.31 112 GLY A CA 1
ATOM 791 C C . GLY A 1 112 ? -15.077 3.265 8.344 1.00 94.31 112 GLY A C 1
ATOM 792 O O . GLY A 1 112 ? -15.396 3.850 7.311 1.00 94.31 112 GLY A O 1
ATOM 793 N N . LYS A 1 113 ? -14.123 3.744 9.151 1.00 95.69 113 LYS A N 1
ATOM 794 C CA . LYS A 1 113 ? -13.284 4.900 8.805 1.00 95.69 113 LYS A CA 1
ATOM 795 C C . LYS A 1 113 ? -12.116 4.454 7.940 1.00 95.69 113 LYS A C 1
ATOM 797 O O . LYS A 1 113 ? -11.556 3.386 8.166 1.00 95.69 113 LYS A O 1
ATOM 802 N N . SER A 1 114 ? -11.717 5.290 6.987 1.00 96.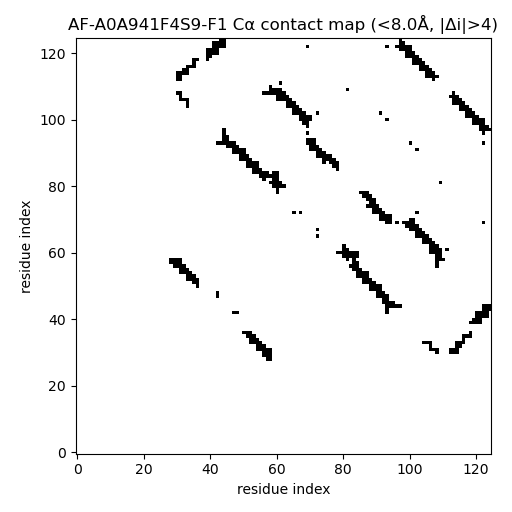00 114 SER A N 1
ATOM 803 C CA . SER A 1 114 ? -10.662 4.970 6.025 1.00 96.00 114 SER A CA 1
ATOM 804 C C . SER A 1 114 ? -9.536 5.999 6.014 1.00 96.00 114 SER A C 1
ATOM 806 O O . SER A 1 114 ? -9.776 7.187 6.229 1.00 96.00 114 SER A O 1
ATOM 808 N N . ALA A 1 115 ? -8.327 5.551 5.690 1.00 97.62 115 ALA A N 1
ATOM 809 C CA . ALA A 1 115 ? -7.175 6.396 5.403 1.00 97.62 115 ALA A CA 1
ATOM 810 C C . ALA A 1 115 ? -6.371 5.811 4.246 1.00 97.62 115 ALA A C 1
ATOM 812 O O . ALA A 1 115 ? -6.356 4.598 4.046 1.00 97.62 115 ALA A O 1
ATOM 813 N N . MET A 1 116 ? -5.707 6.684 3.498 1.00 97.12 116 MET A N 1
ATOM 814 C CA . MET A 1 116 ? -4.943 6.332 2.309 1.00 97.12 116 MET A CA 1
ATOM 815 C C . MET A 1 116 ? -3.542 6.935 2.396 1.00 97.12 116 MET A C 1
ATOM 817 O O . MET A 1 116 ? -3.382 8.053 2.885 1.00 97.12 116 MET A O 1
ATOM 821 N N . GLY A 1 117 ? -2.548 6.203 1.901 1.00 96.69 117 GLY A N 1
ATOM 822 C CA . GLY A 1 117 ? -1.196 6.698 1.677 1.00 96.69 117 GLY A CA 1
ATOM 823 C C . GLY A 1 117 ? -0.669 6.212 0.332 1.00 96.69 117 GLY A C 1
ATOM 824 O O . GLY A 1 117 ? -0.785 5.029 0.019 1.00 96.69 117 GLY A O 1
ATOM 825 N N . THR A 1 118 ? -0.080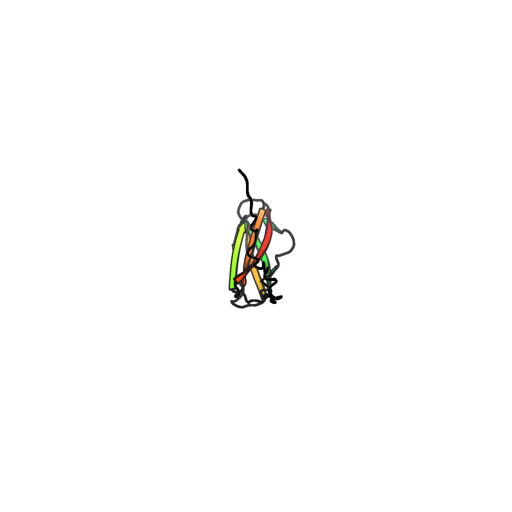 7.117 -0.447 1.00 97.06 118 THR A N 1
ATOM 826 C CA . THR A 1 118 ? 0.541 6.803 -1.740 1.00 97.06 118 THR A CA 1
ATOM 827 C C . THR A 1 118 ? 2.039 7.034 -1.657 1.00 97.06 118 THR A C 1
ATOM 829 O O . THR A 1 118 ? 2.479 8.135 -1.327 1.00 97.06 118 THR A O 1
ATOM 832 N N . HIS A 1 119 ? 2.817 6.005 -1.981 1.00 97.75 119 HIS A N 1
ATOM 833 C CA . HIS A 1 119 ? 4.260 6.108 -2.162 1.00 97.75 119 HIS A CA 1
ATOM 834 C C . HIS A 1 119 ? 4.586 6.192 -3.651 1.00 97.75 119 HIS A C 1
ATOM 836 O O . HIS A 1 119 ? 4.123 5.354 -4.424 1.00 97.75 119 HIS A O 1
ATOM 842 N N . SER A 1 120 ? 5.360 7.201 -4.054 1.00 96.62 120 SER A N 1
ATOM 843 C CA . SER A 1 120 ? 5.782 7.382 -5.450 1.00 96.62 120 SER A CA 1
ATOM 844 C C . SER A 1 120 ? 7.164 6.775 -5.683 1.00 96.62 120 SER A C 1
ATOM 846 O O . SER A 1 120 ? 8.066 6.917 -4.853 1.00 96.62 120 SER A O 1
ATOM 848 N N . LEU A 1 121 ? 7.331 6.134 -6.834 1.00 97.31 121 LEU A N 1
ATOM 849 C CA . LEU A 1 121 ? 8.586 5.581 -7.325 1.00 97.31 121 LEU A CA 1
ATOM 850 C C . LEU A 1 121 ? 8.894 6.157 -8.708 1.00 97.31 121 LEU A C 1
ATOM 852 O O . LEU A 1 121 ? 7.992 6.605 -9.412 1.00 97.31 121 LEU A O 1
ATOM 856 N N . GLU A 1 122 ? 10.160 6.096 -9.095 1.00 97.88 122 GLU A N 1
ATOM 857 C CA . GLU A 1 122 ? 10.596 6.337 -10.468 1.00 97.88 122 GLU A CA 1
ATOM 858 C C . GLU A 1 122 ? 11.181 5.039 -11.028 1.00 97.88 122 GLU A C 1
ATOM 860 O O . GLU A 1 122 ? 12.034 4.411 -10.395 1.00 97.88 122 GLU A O 1
ATOM 865 N N . ILE A 1 123 ? 10.702 4.622 -12.195 1.00 98.12 123 ILE A N 1
ATOM 866 C CA . ILE A 1 123 ? 11.183 3.438 -12.900 1.00 98.12 123 ILE A CA 1
ATOM 867 C C . ILE A 1 123 ? 12.229 3.876 -13.916 1.00 98.12 123 ILE A C 1
ATOM 869 O O . ILE A 1 123 ? 11.952 4.712 -14.778 1.00 98.12 123 ILE A O 1
ATOM 873 N N . ILE A 1 124 ? 13.420 3.300 -13.809 1.00 97.56 124 ILE A N 1
ATOM 874 C CA . ILE A 1 124 ? 14.586 3.634 -14.632 1.00 97.56 124 ILE A CA 1
ATOM 875 C C . ILE A 1 124 ? 15.046 2.424 -15.456 1.00 97.56 124 ILE A C 1
ATOM 877 O O . ILE A 1 124 ? 14.598 1.303 -15.219 1.00 97.56 124 ILE A O 1
ATOM 881 N N . GLU A 1 125 ? 15.916 2.665 -16.440 1.00 95.25 125 GLU A N 1
ATOM 882 C CA . GLU A 1 125 ? 16.540 1.604 -17.253 1.00 95.25 125 GLU A CA 1
ATOM 883 C C . GLU A 1 125 ? 17.449 0.670 -16.440 1.00 95.25 125 GLU A C 1
ATOM 885 O O . GLU A 1 125 ? 18.129 1.152 -15.501 1.00 95.25 125 GLU A O 1
#

Secondary structure (DSSP, 8-state):
---------------------------PPP--EEEPPSS-EEEETT-EEEEEEEEE-TT-EEEEEEEEESEEEEEEE-PPTT-SEEEEEEEEEE-SS-EEEEEEEEEEETTS-EEEEEEEEEEE-

Nearest PDB structures (foldseek):
  6tpb-assembly1_A  TM=4.936E-01  e=5.742E-03  Pseudomonas fluorescens
  6nfr-assembly1_A  TM=5.051E-01  e=1.331E-02  Pseudomonas fluorescens
  6nfs-assembly1_A  TM=5.021E-01  e=1.642E-02  Pseudomonas fluorescens
  7ahs-assembly3_C  TM=5.050E-01  e=1.478E-02  Homo sapiens
  5n40-assembly1_A  TM=5.885E-01  e=8.369E-02  Yersinia pseudotuberculosis IP 31758

Foldseek 3Di:
DDDDDDDDDDDDDDDPPPPPPPPPPDPDPDAKDKDWDDDAAEDEAQGKDKTKIKIAGQLWFDDKDKDKDQFDKDFPDDDDTGDRIDMTMIMTGGHPDWAKIKMKMWTAGPVGGIDIDMHIYTYHD

Mean predicted aligned error: 11.21 Å

Radius of gyration: 28.75 Å; Cα contacts (8 Å, |Δi|>4): 273; chains: 1; bounding box: 87×68×40 Å

Organism: NCBI:txid2006564